Protein AF-X1HBG5-F1 (afdb_monomer_lite)

InterPro domains:
  IPR028161 Siroheme biosynthesis protein Met8-like [PTHR35330] (1-90)
  IPR036291 NAD(P)-binding domain superfamily [SSF51735] (1-88)

Sequence (91 aa):
MRTFPIFVSFDAKPPLVVGGGELAAIKTRLLLKRAPSVDISAEGLGTELAKLAEAGQVTLVAPQPGIDQVRGRPLVIAATEDDEEDTRVSA

Radius of gyration: 12.67 Å; chains: 1; bounding box: 31×25×34 Å

pLDDT: mean 89.89, std 8.9, range [53.47, 98.06]

Secondary structure (DSSP, 8-state):
----------SSS--EEE-SSHHHHHHHHHHTTT-S-EEEESSS--HHHHHHHHTTSEEEE-SS--HHHHTT-S-EEE-SS-HHHHHHHH-

Structure (mmCIF, N/CA/C/O backbone):
data_AF-X1HBG5-F1
#
_entry.id   AF-X1HBG5-F1
#
loop_
_atom_site.group_PDB
_atom_site.id
_atom_site.type_symbol
_atom_site.label_atom_id
_atom_site.label_alt_id
_atom_site.label_comp_id
_atom_site.label_asym_id
_atom_site.label_entity_id
_atom_site.label_seq_id
_atom_site.pdbx_PDB_ins_code
_atom_site.Cartn_x
_atom_site.Cartn_y
_atom_site.Cartn_z
_atom_site.occupancy
_atom_site.B_iso_or_equiv
_atom_site.auth_seq_id
_atom_site.auth_comp_id
_atom_site.auth_asym_id
_atom_site.auth_atom_id
_atom_site.pdbx_PDB_model_num
ATOM 1 N N . MET A 1 1 ? 10.817 12.851 -21.754 1.00 53.47 1 MET A N 1
ATOM 2 C CA . MET A 1 1 ? 10.479 11.767 -20.803 1.00 53.47 1 MET A CA 1
ATOM 3 C C . MET A 1 1 ? 10.640 10.436 -21.526 1.00 53.47 1 MET A C 1
ATOM 5 O O . MET A 1 1 ? 10.172 10.336 -22.652 1.00 53.47 1 MET A O 1
ATOM 9 N N . ARG A 1 2 ? 11.360 9.465 -20.946 1.00 78.75 2 ARG A N 1
ATOM 10 C CA . ARG A 1 2 ? 11.535 8.106 -21.499 1.00 78.75 2 ARG A CA 1
ATOM 11 C C . ARG A 1 2 ? 10.687 7.116 -20.685 1.00 78.75 2 ARG A C 1
ATOM 13 O O . ARG A 1 2 ? 11.229 6.306 -19.948 1.00 78.75 2 ARG A O 1
ATOM 20 N N . THR A 1 3 ? 9.364 7.253 -20.743 1.00 86.94 3 THR A N 1
ATOM 21 C CA . THR A 1 3 ? 8.413 6.400 -20.004 1.00 86.94 3 THR A CA 1
ATOM 22 C C . THR A 1 3 ? 7.735 5.413 -20.945 1.00 86.94 3 THR A C 1
ATOM 24 O O . THR A 1 3 ? 7.373 5.787 -22.059 1.00 86.94 3 THR A O 1
ATOM 27 N N . PHE A 1 4 ? 7.528 4.177 -20.487 1.00 85.75 4 PHE A N 1
ATOM 28 C CA . PHE A 1 4 ? 6.798 3.148 -21.226 1.00 85.75 4 PHE A CA 1
ATOM 29 C C . PHE A 1 4 ? 5.438 2.908 -20.552 1.00 85.75 4 PHE A C 1
ATOM 31 O O . PHE A 1 4 ? 5.411 2.501 -19.389 1.00 85.75 4 PHE A O 1
ATOM 38 N N . PRO A 1 5 ? 4.310 3.208 -21.216 1.00 91.88 5 PRO A N 1
ATOM 39 C CA . PRO A 1 5 ? 2.995 2.998 -20.628 1.00 91.88 5 PRO A CA 1
ATOM 40 C C . PRO A 1 5 ? 2.663 1.503 -20.597 1.00 91.88 5 PRO A C 1
ATOM 42 O O . PRO A 1 5 ? 2.793 0.811 -21.605 1.00 91.88 5 PRO A O 1
ATOM 45 N N . ILE A 1 6 ? 2.192 1.020 -19.448 1.00 92.00 6 ILE A N 1
ATOM 46 C CA . ILE A 1 6 ? 1.718 -0.356 -19.269 1.00 92.00 6 ILE A CA 1
ATOM 47 C C . ILE A 1 6 ? 0.369 -0.366 -18.559 1.00 92.00 6 ILE A C 1
ATOM 49 O O . ILE A 1 6 ? 0.069 0.515 -17.753 1.00 92.00 6 ILE A O 1
ATOM 53 N N . PHE A 1 7 ? -0.424 -1.396 -18.845 1.00 91.06 7 PHE A N 1
ATOM 54 C CA . PHE A 1 7 ? -1.609 -1.742 -18.072 1.00 91.06 7 PHE A CA 1
ATOM 55 C C . PHE A 1 7 ? -1.306 -2.987 -17.244 1.00 91.06 7 PHE A C 1
ATOM 57 O O . PHE A 1 7 ? -0.743 -3.952 -17.755 1.00 91.06 7 PHE A O 1
ATOM 64 N N . VAL A 1 8 ? -1.681 -2.955 -15.969 1.00 90.00 8 VAL A N 1
ATOM 65 C CA . VAL A 1 8 ? -1.447 -4.036 -15.009 1.00 90.00 8 VAL A CA 1
ATOM 66 C C . VAL A 1 8 ? -2.803 -4.500 -14.478 1.00 90.00 8 VAL A C 1
ATOM 68 O O . VAL A 1 8 ? -3.628 -3.665 -14.107 1.00 90.00 8 VAL A O 1
ATOM 71 N N . SER A 1 9 ? -3.045 -5.814 -14.470 1.00 90.12 9 SER A N 1
ATOM 72 C CA . SER A 1 9 ? -4.233 -6.413 -13.842 1.00 90.12 9 SER A CA 1
ATOM 73 C C . SER A 1 9 ? -3.968 -6.704 -12.360 1.00 90.12 9 SER A C 1
ATOM 75 O O . SER A 1 9 ? -2.862 -7.095 -11.981 1.00 90.12 9 SER A O 1
ATOM 77 N N . PHE A 1 10 ? -5.005 -6.537 -11.537 1.00 91.75 10 PHE A N 1
ATOM 78 C CA . PHE A 1 10 ? -4.997 -6.815 -10.098 1.00 91.75 10 PHE A CA 1
ATOM 79 C C . PHE A 1 10 ? -5.856 -8.035 -9.725 1.00 91.75 10 PHE A C 1
ATOM 81 O O . PHE A 1 10 ? -6.220 -8.193 -8.563 1.00 91.75 10 PHE A O 1
ATOM 88 N N . ASP A 1 11 ? -6.172 -8.904 -10.691 1.00 86.12 11 ASP A N 1
ATOM 89 C CA . ASP A 1 11 ? -7.101 -10.026 -10.481 1.00 86.12 11 ASP A CA 1
ATOM 90 C C . ASP A 1 11 ? -6.471 -11.197 -9.703 1.00 86.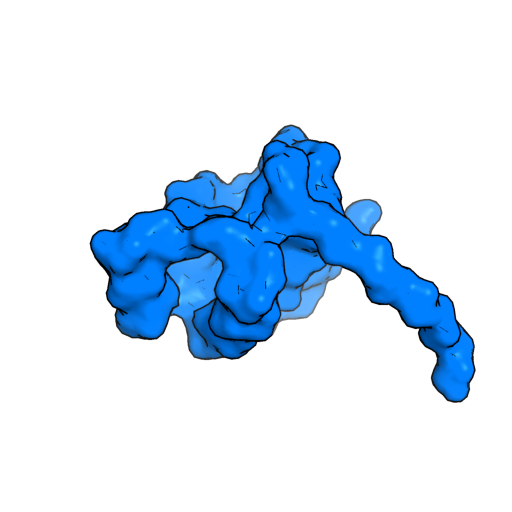12 11 ASP A C 1
ATOM 92 O O . ASP A 1 11 ? -7.178 -11.989 -9.087 1.00 86.12 11 ASP A O 1
ATOM 96 N N . ALA A 1 12 ? -5.138 -11.330 -9.733 1.00 84.62 12 ALA A N 1
ATOM 97 C CA . ALA A 1 12 ? -4.434 -12.481 -9.160 1.00 84.62 12 ALA A CA 1
ATOM 98 C C . ALA A 1 12 ? -3.997 -12.278 -7.701 1.00 84.62 12 ALA A C 1
ATOM 100 O O . ALA A 1 12 ? -4.171 -13.162 -6.864 1.00 84.62 12 ALA A O 1
ATOM 101 N N . LYS A 1 13 ? -3.382 -11.129 -7.402 1.00 90.69 13 LYS A N 1
ATOM 102 C CA . LYS A 1 13 ? -2.890 -10.773 -6.067 1.00 90.69 13 LYS A CA 1
ATOM 103 C C . LYS A 1 13 ? -3.104 -9.282 -5.808 1.00 90.69 13 LYS A C 1
ATOM 105 O O . LYS A 1 13 ? -2.892 -8.491 -6.732 1.00 90.69 13 LYS A O 1
ATOM 110 N N . PRO A 1 14 ? -3.428 -8.886 -4.566 1.00 94.50 14 PRO A N 1
ATOM 111 C CA . PRO A 1 14 ? -3.519 -7.480 -4.206 1.00 94.50 14 PRO A CA 1
ATOM 112 C C . PRO A 1 14 ? -2.181 -6.757 -4.431 1.00 94.50 14 PRO A C 1
ATOM 114 O O . PRO A 1 14 ? -1.114 -7.316 -4.125 1.00 94.50 14 PRO A O 1
ATOM 117 N N . PRO A 1 15 ? -2.197 -5.513 -4.935 1.00 96.00 15 PRO A N 1
ATOM 118 C CA . PRO A 1 15 ? -1.020 -4.660 -4.870 1.00 96.00 15 PRO A CA 1
ATOM 119 C C . PRO A 1 15 ? -0.651 -4.378 -3.406 1.00 96.00 15 PRO A C 1
ATOM 121 O O . PRO A 1 15 ? -1.502 -4.443 -2.515 1.00 96.00 15 PRO A O 1
ATOM 124 N N . LEU A 1 16 ? 0.623 -4.075 -3.169 1.00 96.19 16 LEU A N 1
ATOM 125 C CA . LEU A 1 16 ? 1.142 -3.715 -1.848 1.00 96.19 16 LEU A CA 1
ATOM 126 C C . LEU A 1 16 ? 1.471 -2.229 -1.796 1.00 96.19 16 LEU A C 1
ATOM 128 O O . LEU A 1 16 ? 2.118 -1.704 -2.703 1.00 96.19 16 LEU A O 1
ATOM 132 N N . VAL A 1 17 ? 1.077 -1.574 -0.712 1.00 96.12 17 VAL A N 1
ATOM 133 C CA . VAL A 1 17 ? 1.562 -0.240 -0.354 1.00 96.12 17 VAL A CA 1
ATOM 134 C C . VAL A 1 17 ? 2.354 -0.352 0.943 1.00 96.12 17 VAL A C 1
ATOM 136 O O . VAL A 1 17 ? 1.885 -0.951 1.908 1.00 96.12 17 VAL A O 1
ATOM 139 N N . VAL A 1 18 ? 3.565 0.195 0.960 1.00 95.00 18 VAL A N 1
ATOM 140 C CA . VAL A 1 18 ? 4.409 0.264 2.157 1.00 95.00 18 VAL A CA 1
ATOM 141 C C . VAL A 1 18 ? 4.272 1.656 2.762 1.00 95.00 18 VAL A C 1
ATOM 143 O O . VAL A 1 18 ? 4.391 2.649 2.048 1.00 95.00 18 VAL A O 1
ATOM 146 N N . GLY A 1 19 ? 3.981 1.721 4.059 1.00 94.25 19 GLY A N 1
ATOM 147 C CA . GLY A 1 19 ? 3.645 2.946 4.781 1.00 94.25 19 GLY A CA 1
ATOM 148 C C . GLY A 1 19 ? 2.178 2.992 5.217 1.00 94.25 19 GLY A C 1
ATOM 149 O O . GLY A 1 19 ? 1.288 2.468 4.550 1.00 94.25 19 GLY A O 1
ATOM 150 N N . GLY A 1 20 ? 1.927 3.616 6.370 1.00 95.19 20 GLY A N 1
ATOM 151 C CA . GLY A 1 20 ? 0.598 3.713 6.993 1.00 95.19 20 GLY A CA 1
ATOM 152 C C . GLY A 1 20 ? 0.015 5.128 7.037 1.00 95.19 20 GLY A C 1
ATOM 153 O O . GLY A 1 20 ? -1.050 5.335 7.619 1.00 95.19 20 GLY A O 1
ATOM 154 N N . GLY A 1 21 ? 0.723 6.106 6.467 1.00 94.44 21 GLY A N 1
ATOM 155 C CA . GLY A 1 21 ? 0.388 7.527 6.536 1.00 94.44 21 GLY A CA 1
ATOM 156 C C . GLY A 1 21 ? -0.547 8.021 5.429 1.00 94.44 21 GLY A C 1
ATOM 157 O O . GLY A 1 21 ? -1.177 7.254 4.696 1.00 94.44 21 GLY A O 1
ATOM 158 N N . GLU A 1 22 ? -0.619 9.344 5.288 1.00 94.44 22 GLU A N 1
ATOM 159 C CA . GLU A 1 22 ? -1.508 10.011 4.330 1.00 94.44 22 GLU A CA 1
ATOM 160 C C . GLU A 1 22 ? -1.130 9.719 2.869 1.00 94.44 22 GLU A C 1
ATOM 162 O O . GLU A 1 22 ? -2.005 9.444 2.044 1.00 94.44 22 GLU A O 1
ATOM 167 N N . LEU A 1 23 ? 0.168 9.670 2.542 1.00 93.75 23 LEU A N 1
ATOM 168 C CA . LEU A 1 23 ? 0.615 9.291 1.198 1.00 93.75 23 LEU A CA 1
ATOM 169 C C . LEU A 1 23 ? 0.168 7.873 0.832 1.00 93.75 23 LEU A C 1
ATOM 171 O O . LEU A 1 23 ? -0.368 7.663 -0.261 1.00 93.75 23 LEU A O 1
ATOM 175 N N . ALA A 1 24 ? 0.312 6.918 1.752 1.00 96.06 24 ALA A N 1
ATOM 176 C CA . ALA A 1 24 ? -0.158 5.553 1.553 1.00 96.06 24 ALA A CA 1
ATOM 177 C C . ALA A 1 24 ? -1.678 5.501 1.327 1.00 96.06 24 ALA A C 1
ATOM 179 O O . ALA A 1 24 ? -2.137 4.803 0.418 1.00 96.06 24 ALA A O 1
ATOM 180 N N . ALA A 1 25 ? -2.465 6.299 2.059 1.00 97.00 25 ALA A N 1
ATOM 181 C CA . ALA A 1 25 ? -3.909 6.422 1.839 1.00 97.00 25 ALA A CA 1
ATOM 182 C C . ALA A 1 25 ? -4.246 6.946 0.429 1.00 97.00 25 ALA A C 1
ATOM 184 O O . ALA A 1 25 ? -5.093 6.376 -0.268 1.00 97.00 25 ALA A O 1
ATOM 185 N N . ILE A 1 26 ? -3.525 7.968 -0.053 1.00 96.75 26 ILE A N 1
ATOM 186 C CA . ILE A 1 26 ? -3.700 8.512 -1.409 1.00 96.75 26 ILE A CA 1
ATOM 187 C C . ILE A 1 26 ? -3.433 7.436 -2.470 1.00 96.75 26 ILE A C 1
ATOM 189 O O . ILE A 1 26 ? -4.239 7.274 -3.394 1.00 96.75 26 ILE A O 1
ATOM 193 N N . LYS A 1 27 ? -2.328 6.685 -2.353 1.00 96.12 27 LYS A N 1
ATOM 194 C CA . LYS A 1 27 ? -1.991 5.603 -3.299 1.00 96.12 27 LYS A CA 1
ATOM 195 C C . LYS A 1 27 ? -3.015 4.473 -3.241 1.00 96.12 27 LYS A C 1
ATOM 197 O O . LYS A 1 27 ? -3.485 4.023 -4.286 1.00 96.12 27 LYS A O 1
ATOM 202 N N . THR A 1 28 ? -3.433 4.092 -2.040 1.00 97.56 28 THR A N 1
ATOM 203 C CA . THR A 1 28 ? -4.444 3.055 -1.805 1.00 97.56 28 THR A CA 1
ATOM 204 C C . THR A 1 28 ? -5.765 3.396 -2.488 1.00 97.56 28 THR A C 1
ATOM 206 O O . THR A 1 28 ? -6.306 2.578 -3.230 1.00 97.56 28 THR A O 1
ATOM 209 N N . ARG A 1 29 ? -6.247 4.637 -2.361 1.00 96.88 29 ARG A N 1
ATOM 210 C CA . ARG A 1 29 ? -7.479 5.091 -3.026 1.00 96.88 29 ARG A CA 1
ATOM 211 C C . ARG A 1 29 ? -7.389 5.057 -4.552 1.00 96.88 29 ARG A C 1
ATOM 213 O O . ARG A 1 29 ? -8.396 4.829 -5.217 1.00 96.88 29 ARG A O 1
ATOM 220 N N . LEU A 1 30 ? -6.210 5.300 -5.129 1.00 95.62 30 LEU A N 1
ATOM 221 C CA . LEU A 1 30 ? -6.010 5.168 -6.575 1.00 95.62 30 LEU A CA 1
ATOM 222 C C . LEU A 1 30 ? -6.069 3.704 -7.017 1.00 95.62 30 LEU A C 1
ATOM 224 O O . LEU A 1 30 ? -6.707 3.410 -8.028 1.00 95.62 30 LEU A O 1
ATOM 228 N N . LEU A 1 31 ? -5.453 2.804 -6.249 1.00 96.38 31 LEU A N 1
ATOM 229 C CA . LEU A 1 31 ? -5.459 1.368 -6.523 1.00 96.38 31 LEU A CA 1
ATOM 230 C C . LEU A 1 31 ? -6.864 0.776 -6.393 1.00 96.38 31 LEU A C 1
ATOM 232 O O . LEU A 1 31 ? -7.303 0.095 -7.313 1.00 96.38 31 LEU A O 1
ATOM 236 N N . LEU A 1 32 ? -7.614 1.120 -5.341 1.00 96.81 32 LEU A N 1
ATOM 237 C CA . LEU A 1 32 ? -8.985 0.638 -5.097 1.00 96.81 32 LEU A CA 1
ATOM 238 C C . LEU A 1 32 ? -10.007 1.041 -6.174 1.00 96.81 32 LEU A C 1
ATOM 240 O O . LEU A 1 32 ? -11.113 0.510 -6.209 1.00 96.81 32 LEU A O 1
ATOM 244 N N . LYS A 1 33 ? -9.660 1.944 -7.103 1.00 95.25 33 LYS A N 1
ATOM 245 C CA . LYS A 1 33 ? -10.489 2.189 -8.299 1.00 95.25 33 LYS A CA 1
ATOM 246 C C . LYS A 1 33 ? -10.495 1.005 -9.269 1.00 95.25 33 LYS A C 1
ATOM 248 O O . LYS A 1 33 ? -11.334 0.975 -10.168 1.00 95.25 33 LYS A O 1
ATOM 253 N N . ARG A 1 34 ? -9.509 0.109 -9.167 1.00 94.81 34 ARG A N 1
ATOM 254 C CA . ARG A 1 34 ? -9.264 -1.000 -10.104 1.00 94.81 34 ARG A CA 1
ATOM 255 C C . ARG A 1 34 ? -9.006 -2.331 -9.397 1.00 94.81 34 ARG A C 1
ATOM 257 O O . ARG A 1 34 ? -9.429 -3.354 -9.913 1.00 94.81 34 ARG A O 1
ATOM 264 N N . ALA A 1 35 ? -8.315 -2.317 -8.261 1.00 95.12 35 ALA A N 1
ATOM 265 C CA . ALA A 1 35 ? -8.051 -3.490 -7.442 1.00 95.12 35 ALA A CA 1
ATOM 266 C C . ALA A 1 35 ? -9.222 -3.754 -6.475 1.00 95.12 35 ALA A C 1
ATOM 268 O O . ALA A 1 35 ? -9.750 -2.796 -5.906 1.00 95.12 35 ALA A O 1
ATOM 269 N N . PRO A 1 36 ? -9.610 -5.023 -6.252 1.00 95.12 36 PRO A N 1
ATOM 270 C CA . PRO A 1 36 ? -10.667 -5.376 -5.301 1.00 95.12 36 PRO A CA 1
ATOM 271 C C . PRO A 1 36 ? -10.258 -5.125 -3.841 1.00 95.12 36 PRO A C 1
ATOM 273 O O . PRO A 1 36 ? -11.105 -4.801 -3.013 1.00 95.12 36 PRO A O 1
ATOM 276 N N . SER A 1 37 ? -8.966 -5.248 -3.535 1.00 96.81 37 SER A N 1
ATOM 277 C CA . SER A 1 37 ? -8.378 -4.946 -2.232 1.00 96.81 37 SER A CA 1
ATOM 278 C C . SER A 1 37 ? -6.921 -4.503 -2.378 1.00 96.81 37 SER A C 1
ATOM 280 O O . SER A 1 37 ? -6.317 -4.653 -3.446 1.00 96.81 37 SER A O 1
ATOM 282 N N . VAL A 1 38 ? -6.361 -3.939 -1.308 1.00 97.44 38 VAL A N 1
ATOM 283 C CA . VAL A 1 38 ? -4.955 -3.518 -1.223 1.00 97.44 38 VAL A CA 1
ATOM 284 C C . VAL A 1 38 ? -4.361 -4.014 0.091 1.00 97.44 38 VAL A C 1
ATOM 286 O O . VAL A 1 38 ? -4.985 -3.877 1.143 1.00 97.44 38 VAL A O 1
ATOM 289 N N . ASP A 1 39 ? -3.141 -4.543 0.045 1.00 97.12 39 ASP A N 1
ATOM 290 C CA . ASP A 1 39 ? -2.405 -4.860 1.269 1.00 97.12 39 ASP A CA 1
ATOM 291 C C . ASP A 1 39 ? -1.521 -3.680 1.670 1.00 97.12 39 ASP A C 1
ATOM 293 O O . ASP A 1 39 ? -0.901 -3.040 0.816 1.00 97.12 39 ASP A O 1
ATOM 297 N N . ILE A 1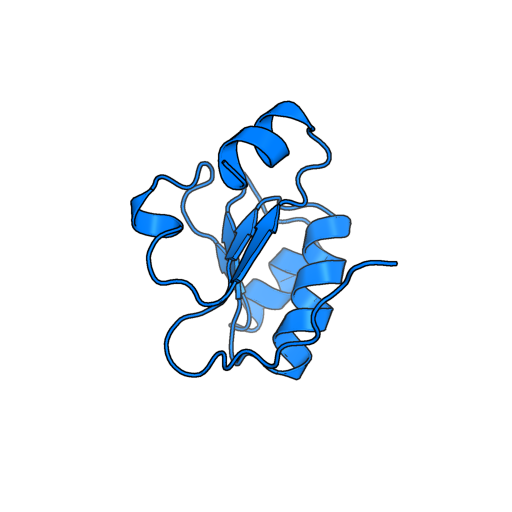 40 ? -1.437 -3.420 2.973 1.00 97.31 40 ILE A N 1
ATOM 298 C CA . ILE A 1 40 ? -0.639 -2.343 3.557 1.00 97.31 40 ILE A CA 1
ATOM 299 C C . ILE A 1 40 ? 0.416 -2.938 4.477 1.00 97.31 40 ILE A C 1
ATOM 301 O O . ILE A 1 40 ? 0.085 -3.655 5.416 1.00 97.31 40 ILE A O 1
ATOM 305 N N . SER A 1 41 ? 1.677 -2.615 4.227 1.00 95.62 41 SER A N 1
ATOM 306 C CA . SER A 1 41 ? 2.805 -2.959 5.090 1.00 95.62 41 SER A CA 1
ATOM 307 C C . SER A 1 41 ? 3.188 -1.737 5.914 1.00 95.62 41 SER A C 1
ATOM 309 O O . SER A 1 41 ? 3.771 -0.796 5.379 1.00 95.62 41 SER A O 1
ATOM 311 N N . ALA A 1 42 ? 2.827 -1.719 7.196 1.00 94.69 42 ALA A N 1
ATOM 312 C CA . ALA A 1 42 ? 3.132 -0.616 8.105 1.00 94.69 42 ALA A CA 1
ATOM 313 C C . ALA A 1 42 ? 3.067 -1.069 9.569 1.00 94.69 42 ALA A C 1
ATOM 315 O O . ALA A 1 42 ? 2.421 -2.066 9.881 1.00 94.69 42 ALA A O 1
ATOM 316 N N . GLU A 1 43 ? 3.690 -0.323 10.484 1.00 93.25 43 GLU A N 1
ATOM 317 C CA . GLU A 1 43 ? 3.549 -0.569 11.932 1.00 93.25 43 GLU A CA 1
ATOM 318 C C . GLU A 1 43 ? 2.133 -0.270 12.447 1.00 93.25 43 GLU A C 1
ATOM 320 O O . GLU A 1 43 ? 1.682 -0.842 13.438 1.00 93.25 43 GLU A O 1
ATOM 325 N N . GLY A 1 44 ? 1.409 0.603 11.751 1.00 93.88 44 GLY A N 1
ATOM 326 C CA . GLY A 1 44 ? 0.034 0.958 12.056 1.00 93.88 44 GLY A CA 1
ATOM 327 C C . GLY A 1 44 ? -0.632 1.654 10.879 1.00 93.88 44 GLY A C 1
ATOM 328 O O . GLY A 1 44 ? 0.025 2.069 9.925 1.00 93.88 44 GLY A O 1
ATOM 329 N N . LEU A 1 45 ? -1.955 1.777 10.949 1.00 97.06 45 LEU A N 1
ATOM 330 C CA . LEU A 1 45 ? -2.755 2.456 9.936 1.00 97.06 45 LEU A CA 1
ATOM 331 C C . LEU A 1 45 ? -3.197 3.825 10.447 1.00 97.06 45 LEU A C 1
ATOM 333 O O . LEU A 1 45 ? -3.772 3.937 11.529 1.00 97.06 45 LEU A O 1
ATOM 337 N N . GLY A 1 46 ? -2.988 4.859 9.636 1.00 96.25 46 GLY A N 1
ATOM 338 C CA . GLY A 1 46 ? -3.631 6.150 9.835 1.00 96.25 46 GLY A CA 1
ATOM 339 C C . GLY A 1 46 ? -5.153 6.053 9.697 1.00 96.25 46 GLY A C 1
ATOM 340 O O . GLY A 1 46 ? -5.699 5.082 9.168 1.00 96.25 46 GLY A O 1
ATOM 341 N N . THR A 1 47 ? -5.854 7.099 10.136 1.00 97.19 47 THR A N 1
ATOM 342 C CA . THR A 1 47 ? -7.322 7.129 10.255 1.00 97.19 47 THR A CA 1
ATOM 343 C C . THR A 1 47 ? -8.066 6.709 8.984 1.00 97.19 47 THR A C 1
ATOM 345 O O . THR A 1 47 ? -9.069 6.004 9.065 1.00 97.19 47 THR A O 1
ATOM 348 N N . GLU A 1 48 ? -7.615 7.139 7.801 1.00 97.00 48 GLU A N 1
ATOM 349 C CA . GLU A 1 48 ? -8.276 6.779 6.537 1.00 97.00 48 GLU A CA 1
ATOM 350 C C . GLU A 1 48 ? -8.076 5.296 6.191 1.00 97.00 48 GLU A C 1
ATOM 352 O O . GLU A 1 48 ? -9.042 4.610 5.861 1.00 97.00 48 GLU A O 1
ATOM 357 N N . LEU A 1 49 ? -6.851 4.780 6.320 1.00 97.88 49 LEU A N 1
ATOM 358 C CA . LEU A 1 49 ? -6.555 3.371 6.049 1.00 97.88 49 LEU A CA 1
ATOM 359 C C . LEU A 1 49 ? -7.254 2.440 7.044 1.00 97.88 49 LEU A C 1
ATOM 361 O O . LEU A 1 49 ? -7.734 1.386 6.640 1.00 97.88 49 LEU A O 1
ATOM 365 N N . ALA A 1 50 ? -7.374 2.845 8.311 1.00 98.06 50 ALA A N 1
ATOM 366 C CA . ALA A 1 50 ? -8.126 2.095 9.313 1.00 98.06 50 ALA A CA 1
ATOM 367 C C . ALA A 1 50 ? -9.606 1.944 8.917 1.00 98.06 50 ALA A C 1
ATOM 369 O O . ALA A 1 50 ? -10.134 0.837 8.940 1.00 98.06 50 ALA A O 1
ATOM 370 N N . LYS A 1 51 ? -10.252 3.018 8.436 1.00 98.00 51 LYS A N 1
ATOM 371 C CA . LYS A 1 51 ? -11.636 2.957 7.924 1.00 98.00 51 LYS A CA 1
ATOM 372 C C . LYS A 1 51 ? -11.774 2.043 6.705 1.00 98.00 51 LYS A C 1
ATOM 374 O O . LYS A 1 51 ? -12.763 1.328 6.573 1.00 98.00 51 LYS A O 1
ATOM 379 N N . LEU A 1 52 ? -10.792 2.059 5.804 1.00 97.88 52 LEU A N 1
ATOM 380 C CA . LEU A 1 52 ? -10.776 1.163 4.642 1.00 97.88 52 LEU A CA 1
ATOM 381 C C . LEU A 1 52 ? -10.560 -0.302 5.050 1.00 97.88 52 LEU A C 1
ATOM 383 O O . LEU A 1 52 ? -11.109 -1.200 4.410 1.00 97.88 52 LEU A O 1
ATOM 387 N N . ALA A 1 53 ? -9.798 -0.546 6.117 1.00 98.00 53 ALA A N 1
ATOM 388 C CA . ALA A 1 53 ? -9.621 -1.876 6.688 1.00 98.00 53 ALA A CA 1
ATOM 389 C C . ALA A 1 53 ? -10.912 -2.381 7.350 1.00 98.00 53 ALA A C 1
ATOM 391 O O . ALA A 1 53 ? -11.323 -3.512 7.102 1.00 98.00 53 ALA A O 1
ATOM 392 N N . GLU A 1 54 ? -11.611 -1.528 8.105 1.00 97.69 54 GLU A N 1
ATOM 393 C CA . GLU A 1 54 ? -12.943 -1.829 8.657 1.00 97.69 54 GLU A CA 1
ATOM 394 C C . GLU A 1 54 ? -13.965 -2.156 7.556 1.00 97.69 54 GLU A C 1
ATOM 396 O O . GLU A 1 54 ? -14.807 -3.036 7.726 1.00 97.69 54 GLU A O 1
ATOM 401 N N . ALA A 1 55 ? -13.861 -1.495 6.399 1.00 97.19 55 ALA A N 1
ATOM 402 C CA . ALA A 1 55 ? -14.682 -1.772 5.222 1.00 97.19 55 ALA A CA 1
ATOM 403 C C . ALA A 1 55 ? -14.259 -3.035 4.438 1.00 97.19 55 ALA A C 1
ATOM 405 O O . ALA A 1 55 ? -14.869 -3.350 3.416 1.00 97.19 55 ALA A O 1
ATOM 406 N N . GLY A 1 56 ? -13.211 -3.747 4.871 1.00 97.12 56 GLY A N 1
ATOM 407 C CA . GLY A 1 56 ? -12.692 -4.949 4.208 1.00 97.12 56 GLY A CA 1
ATOM 408 C C . GLY A 1 56 ? -11.970 -4.688 2.881 1.00 97.12 56 GLY A C 1
ATOM 409 O O . GLY A 1 56 ? -11.708 -5.623 2.128 1.00 97.12 56 GLY A O 1
ATOM 410 N N . GLN A 1 57 ? -11.652 -3.429 2.572 1.00 97.69 57 GLN A N 1
ATOM 411 C CA . GLN A 1 57 ? -10.986 -3.037 1.323 1.00 97.69 57 GLN A CA 1
ATOM 412 C C . GLN A 1 57 ? -9.459 -3.068 1.447 1.00 97.69 57 GLN A C 1
ATOM 414 O O . GLN A 1 57 ? -8.744 -3.118 0.445 1.00 97.69 57 GLN A O 1
ATOM 419 N N . VAL A 1 58 ? -8.959 -3.025 2.679 1.00 98.06 58 VAL A N 1
ATOM 420 C CA . VAL A 1 58 ? -7.537 -2.994 3.003 1.00 98.06 58 VAL A CA 1
ATOM 421 C C . VAL A 1 58 ? -7.203 -4.086 4.011 1.00 98.06 58 VAL A C 1
ATOM 423 O O . VAL A 1 58 ? -7.952 -4.303 4.959 1.00 98.06 58 VAL A O 1
ATOM 426 N N . THR A 1 59 ? -6.051 -4.733 3.835 1.00 97.50 59 THR A N 1
ATOM 427 C CA . THR A 1 59 ? -5.495 -5.678 4.815 1.00 97.50 59 THR A CA 1
ATOM 428 C C . THR A 1 59 ? -4.139 -5.188 5.313 1.00 97.50 59 THR A C 1
ATOM 430 O O . THR A 1 59 ? -3.238 -4.945 4.515 1.00 97.50 59 THR A O 1
ATOM 433 N N . LEU A 1 60 ? -3.974 -5.055 6.632 1.00 96.56 60 LEU A N 1
ATOM 434 C CA . LEU A 1 60 ? -2.666 -4.805 7.242 1.00 96.56 60 LEU A CA 1
ATOM 435 C C . LEU A 1 60 ? -1.852 -6.107 7.246 1.00 96.56 60 LEU A C 1
ATOM 437 O O . LEU A 1 60 ? -2.309 -7.126 7.766 1.00 96.56 60 LEU A O 1
ATOM 441 N N . VAL A 1 61 ? -0.654 -6.070 6.670 1.00 94.69 61 VAL A N 1
ATOM 442 C CA . VAL A 1 61 ? 0.312 -7.177 6.659 1.00 94.69 61 VAL A CA 1
ATOM 443 C C . VAL A 1 61 ? 1.534 -6.831 7.516 1.00 94.69 61 VAL A C 1
ATOM 445 O O . VAL A 1 61 ? 1.561 -5.791 8.171 1.00 94.69 61 VAL A O 1
ATOM 448 N N . ALA A 1 62 ? 2.534 -7.719 7.564 1.00 91.94 62 ALA A N 1
ATOM 449 C CA . ALA A 1 62 ? 3.734 -7.486 8.371 1.00 91.94 62 ALA A CA 1
ATOM 450 C C . ALA A 1 62 ? 4.396 -6.141 8.002 1.00 91.94 62 ALA A C 1
ATOM 452 O O . ALA A 1 62 ? 4.482 -5.844 6.817 1.00 91.94 62 ALA A O 1
ATOM 453 N N . PRO A 1 63 ? 4.877 -5.352 8.981 1.00 85.81 63 PRO A N 1
ATOM 454 C CA . PRO A 1 63 ? 5.307 -3.966 8.779 1.00 85.81 63 PRO A CA 1
ATOM 455 C C . PRO A 1 63 ? 6.530 -3.813 7.873 1.00 85.81 63 PRO A C 1
ATOM 457 O O . PRO A 1 63 ? 6.610 -2.849 7.117 1.00 85.81 63 PRO A O 1
ATOM 460 N N . GLN A 1 64 ? 7.454 -4.773 7.926 1.00 82.31 64 GLN A N 1
ATOM 461 C CA . GLN A 1 64 ? 8.622 -4.835 7.055 1.00 82.31 64 GLN A CA 1
ATOM 462 C C . GLN A 1 64 ? 8.424 -5.955 6.036 1.00 82.31 64 GLN A C 1
ATOM 464 O O . GLN A 1 64 ? 8.514 -7.137 6.398 1.00 82.31 64 GLN A O 1
ATOM 469 N N . PRO A 1 65 ? 8.170 -5.623 4.761 1.00 79.19 65 PRO A N 1
ATOM 470 C CA . PRO A 1 65 ? 7.932 -6.640 3.771 1.00 79.19 65 PRO A CA 1
ATOM 471 C C . PRO A 1 65 ? 9.253 -7.295 3.390 1.00 79.19 65 PRO A C 1
ATOM 473 O O . PRO A 1 65 ? 10.176 -6.657 2.876 1.00 79.19 65 PRO A O 1
ATOM 476 N N . GLY A 1 66 ? 9.335 -8.595 3.667 1.00 81.38 66 GLY A N 1
ATOM 477 C CA . GLY A 1 66 ? 10.389 -9.452 3.145 1.00 81.38 66 GLY A CA 1
ATOM 478 C C . GLY A 1 66 ? 10.195 -9.730 1.652 1.00 81.38 66 GLY A C 1
ATOM 479 O O . GLY A 1 66 ? 9.135 -9.471 1.078 1.00 81.38 66 GLY A O 1
ATOM 480 N N . ILE A 1 67 ? 11.205 -10.343 1.032 1.00 79.19 67 ILE A N 1
ATOM 481 C CA . ILE A 1 67 ? 11.187 -10.734 -0.388 1.00 79.19 67 ILE A CA 1
ATOM 482 C C . ILE A 1 67 ? 9.914 -11.501 -0.769 1.00 79.19 67 ILE A C 1
ATOM 484 O O . ILE A 1 67 ? 9.350 -11.263 -1.834 1.00 79.19 67 ILE A O 1
ATOM 488 N N . ASP A 1 68 ? 9.429 -12.388 0.097 1.00 80.25 68 ASP A N 1
ATOM 489 C CA . ASP A 1 68 ? 8.259 -13.220 -0.198 1.00 80.25 68 ASP A CA 1
ATOM 490 C C . ASP A 1 68 ? 6.948 -12.428 -0.220 1.00 80.25 68 ASP A C 1
ATOM 492 O O . ASP A 1 68 ? 6.001 -12.814 -0.906 1.00 80.25 68 ASP A O 1
ATOM 496 N N . GLN A 1 69 ? 6.896 -11.296 0.486 1.00 78.56 69 GLN A N 1
ATOM 497 C CA . GLN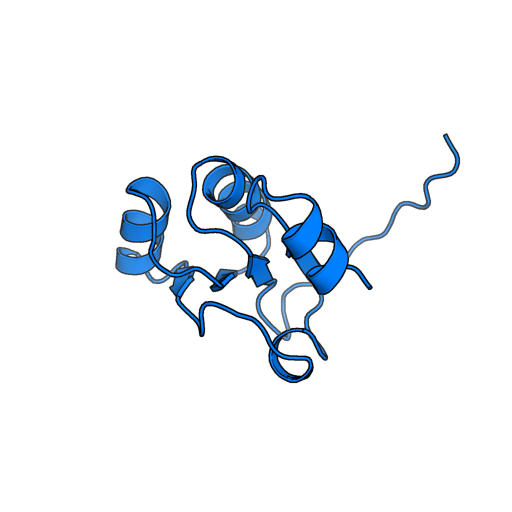 A 1 69 ? 5.747 -10.397 0.448 1.00 78.56 69 GLN A CA 1
ATOM 498 C C . GLN A 1 69 ? 5.769 -9.495 -0.782 1.00 78.56 69 GLN A C 1
ATOM 500 O O . GLN A 1 69 ? 4.704 -9.123 -1.259 1.00 78.56 69 GLN A O 1
ATOM 505 N N . VAL A 1 70 ? 6.942 -9.180 -1.329 1.00 84.75 70 VAL A N 1
ATOM 506 C CA . VAL A 1 70 ? 7.079 -8.423 -2.584 1.00 84.75 70 VAL A CA 1
ATOM 507 C C . VAL A 1 70 ? 6.854 -9.337 -3.796 1.00 84.75 70 VAL A C 1
ATOM 509 O O . VAL A 1 70 ? 6.188 -8.964 -4.766 1.00 84.75 70 VAL A O 1
ATOM 512 N N . ARG A 1 71 ? 7.370 -10.569 -3.745 1.00 84.19 71 ARG A N 1
ATOM 513 C CA . ARG A 1 71 ? 7.365 -11.499 -4.878 1.00 84.19 71 ARG A CA 1
ATOM 514 C C . ARG A 1 71 ? 5.958 -11.888 -5.335 1.00 84.19 71 ARG A C 1
ATOM 516 O O . ARG A 1 71 ? 5.096 -12.345 -4.581 1.00 84.19 71 ARG A O 1
ATOM 523 N N . GLY A 1 72 ? 5.761 -11.781 -6.647 1.00 84.06 72 GLY A N 1
ATOM 524 C CA . GLY A 1 72 ? 4.533 -12.187 -7.326 1.00 84.06 72 GLY A CA 1
ATOM 525 C C . GLY A 1 72 ? 3.373 -11.207 -7.170 1.00 84.06 72 GLY A C 1
ATOM 526 O O . GLY A 1 72 ? 2.275 -11.519 -7.625 1.00 84.06 72 GLY A O 1
ATOM 527 N N . ARG A 1 73 ? 3.582 -10.044 -6.543 1.00 90.25 73 ARG A N 1
ATOM 528 C CA . ARG A 1 73 ? 2.593 -8.969 -6.569 1.00 90.25 73 ARG A CA 1
ATOM 529 C C . ARG A 1 73 ? 2.669 -8.207 -7.892 1.00 90.25 73 ARG A C 1
ATOM 531 O O . ARG A 1 73 ? 3.767 -7.987 -8.399 1.00 90.25 73 ARG A O 1
ATOM 538 N N . PRO A 1 74 ? 1.525 -7.776 -8.441 1.00 89.31 74 PRO A N 1
ATOM 539 C CA . PRO A 1 74 ? 1.488 -7.033 -9.700 1.00 89.31 74 PRO A CA 1
ATOM 540 C C . PRO A 1 74 ? 2.099 -5.630 -9.585 1.00 89.31 74 PRO A C 1
ATOM 542 O O . PRO A 1 74 ? 2.564 -5.079 -10.579 1.00 89.31 74 PRO A O 1
ATOM 545 N N . LEU A 1 75 ? 2.074 -5.041 -8.385 1.00 93.31 75 LEU A N 1
ATOM 546 C CA . LEU A 1 75 ? 2.610 -3.715 -8.105 1.00 93.31 75 LEU A CA 1
ATOM 547 C C . LEU A 1 75 ? 2.924 -3.574 -6.611 1.00 93.31 75 LEU A C 1
ATOM 549 O O . LEU A 1 75 ? 2.129 -4.000 -5.768 1.00 93.31 75 LEU A O 1
ATOM 553 N N . VAL A 1 76 ? 4.056 -2.942 -6.306 1.00 94.06 76 VAL A N 1
ATOM 554 C CA . VAL A 1 76 ? 4.435 -2.502 -4.959 1.00 94.06 76 VAL A CA 1
ATOM 555 C C . VAL A 1 76 ? 4.729 -1.005 -5.017 1.00 94.06 76 VAL A C 1
ATOM 557 O O . VAL A 1 76 ? 5.408 -0.552 -5.937 1.00 94.06 76 VAL A O 1
ATOM 560 N N . ILE A 1 77 ? 4.181 -0.234 -4.078 1.00 92.56 77 IL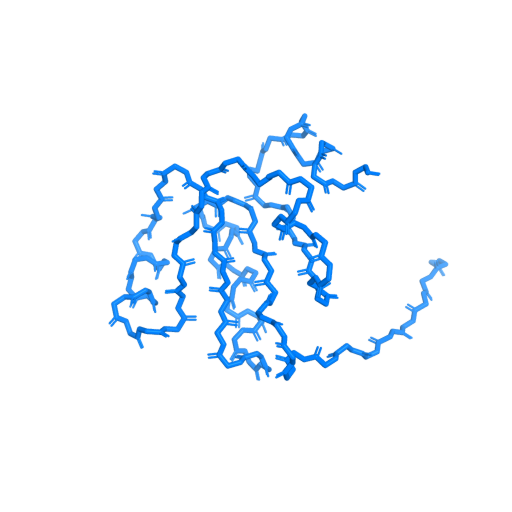E A N 1
ATOM 561 C CA . ILE A 1 77 ? 4.398 1.213 -3.971 1.00 92.56 77 ILE A CA 1
ATOM 562 C C . ILE A 1 77 ? 4.962 1.519 -2.588 1.00 92.56 77 ILE A C 1
ATOM 564 O O . ILE A 1 77 ? 4.295 1.266 -1.587 1.00 92.56 77 ILE A O 1
ATOM 568 N N . ALA A 1 78 ? 6.161 2.089 -2.547 1.00 90.88 78 ALA A N 1
ATOM 569 C CA . ALA A 1 78 ? 6.746 2.621 -1.327 1.00 90.88 78 ALA A CA 1
ATOM 570 C C . ALA A 1 78 ? 6.225 4.056 -1.099 1.00 90.88 78 ALA A C 1
ATOM 572 O O . ALA A 1 78 ? 6.139 4.853 -2.040 1.00 90.88 78 ALA A O 1
ATOM 573 N N . ALA A 1 79 ? 5.702 4.315 0.097 1.00 86.31 79 ALA A N 1
ATOM 574 C CA . ALA A 1 79 ? 5.054 5.565 0.485 1.00 86.31 79 ALA A CA 1
ATOM 575 C C . ALA A 1 79 ? 5.267 5.836 1.986 1.00 86.31 79 ALA A C 1
ATOM 577 O O . ALA A 1 79 ? 4.324 6.220 2.689 1.00 86.31 79 ALA A O 1
ATOM 578 N N . THR A 1 80 ? 6.483 5.579 2.481 1.00 79.50 80 THR A N 1
ATOM 579 C CA . THR A 1 80 ? 6.844 5.715 3.903 1.00 79.50 80 THR A CA 1
ATOM 580 C C . THR A 1 80 ? 7.354 7.107 4.276 1.00 79.50 80 THR A C 1
ATOM 582 O O . THR A 1 80 ? 7.455 7.382 5.465 1.00 79.50 80 THR A O 1
ATOM 585 N N . GLU A 1 81 ? 7.638 7.976 3.294 1.00 75.88 81 GLU A N 1
ATOM 586 C CA . GLU A 1 81 ? 8.352 9.259 3.483 1.00 75.88 81 GLU A CA 1
ATOM 587 C C . GLU A 1 81 ? 9.788 9.090 4.026 1.00 75.88 81 GLU A C 1
ATOM 589 O O . GLU A 1 81 ? 10.416 10.066 4.432 1.00 75.88 81 GLU A O 1
ATOM 594 N N . ASP A 1 82 ? 10.312 7.861 3.997 1.00 79.12 82 ASP A N 1
ATOM 595 C CA . ASP A 1 82 ? 11.672 7.493 4.385 1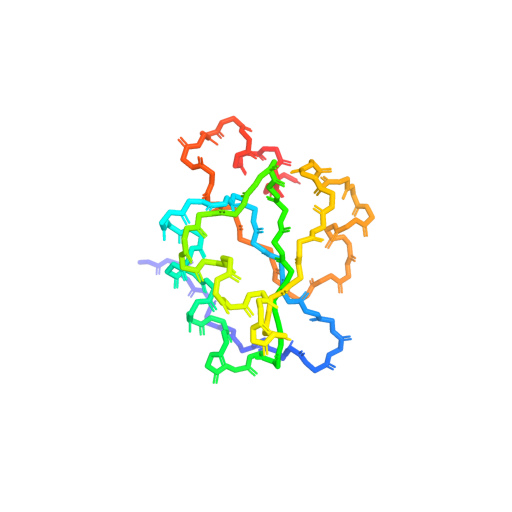.00 79.12 82 ASP A CA 1
ATOM 596 C C . ASP A 1 82 ? 12.410 6.958 3.150 1.00 79.12 82 ASP A C 1
ATOM 598 O O . ASP A 1 82 ? 12.135 5.855 2.671 1.00 79.12 82 ASP A O 1
ATOM 602 N N . ASP A 1 83 ? 13.349 7.755 2.635 1.00 75.19 83 ASP A N 1
ATOM 603 C CA . ASP A 1 83 ? 14.102 7.452 1.415 1.00 75.19 83 ASP A CA 1
ATOM 604 C C . ASP A 1 83 ? 14.939 6.158 1.525 1.00 75.19 83 ASP A C 1
ATOM 606 O O . ASP A 1 83 ? 15.151 5.472 0.516 1.00 75.19 83 ASP A O 1
ATOM 610 N N . GLU A 1 84 ? 15.426 5.797 2.722 1.00 72.06 84 GLU A N 1
ATOM 611 C CA . GLU A 1 84 ? 16.206 4.566 2.925 1.00 72.06 84 GLU A CA 1
ATOM 612 C C . GLU A 1 84 ? 15.304 3.332 2.818 1.00 72.06 84 GLU A C 1
ATOM 614 O O . GLU A 1 84 ? 15.634 2.360 2.126 1.00 72.06 84 GLU A O 1
ATOM 619 N N . GLU A 1 85 ? 14.130 3.395 3.443 1.00 72.81 85 GLU A N 1
ATOM 620 C CA . GLU A 1 85 ? 13.127 2.333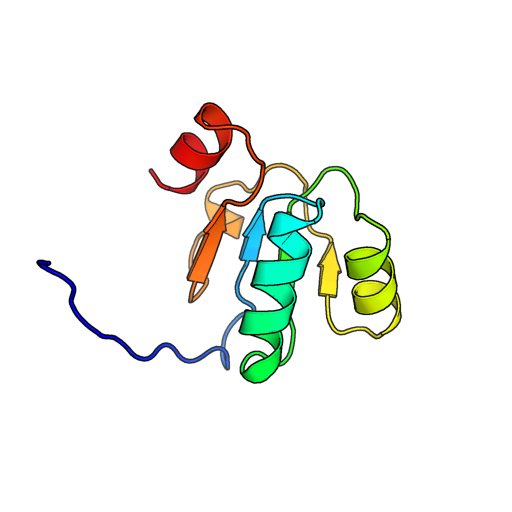 3.388 1.00 72.81 85 GLU A CA 1
ATOM 621 C C . GLU A 1 85 ? 12.515 2.199 1.983 1.00 72.81 85 GLU A C 1
ATOM 623 O O . GLU A 1 85 ? 12.375 1.085 1.463 1.00 72.81 85 GLU A O 1
ATOM 628 N N . ASP A 1 86 ? 12.232 3.321 1.316 1.00 73.88 86 ASP A N 1
ATOM 629 C CA . ASP A 1 86 ? 11.738 3.345 -0.064 1.00 73.88 86 ASP A CA 1
ATOM 630 C C . ASP A 1 86 ? 12.769 2.737 -1.040 1.00 73.88 86 ASP A C 1
ATOM 632 O O . ASP A 1 86 ? 12.416 1.977 -1.956 1.00 73.88 86 ASP A O 1
ATOM 636 N N . THR A 1 87 ? 14.064 2.991 -0.816 1.00 73.19 87 THR A N 1
ATOM 637 C CA . THR A 1 87 ? 15.156 2.372 -1.588 1.00 73.19 87 THR A CA 1
ATOM 638 C C . THR A 1 87 ? 15.223 0.863 -1.346 1.00 73.19 87 THR A C 1
ATOM 640 O O . THR A 1 87 ? 15.338 0.090 -2.297 1.00 73.19 87 THR A O 1
ATOM 643 N N . ARG A 1 88 ? 15.093 0.411 -0.093 1.00 80.75 88 ARG A N 1
ATOM 644 C CA . ARG A 1 88 ? 15.124 -1.019 0.258 1.00 80.75 88 ARG A CA 1
ATOM 645 C C . ARG A 1 88 ? 13.985 -1.812 -0.389 1.00 80.75 88 ARG A C 1
ATOM 647 O O . ARG A 1 88 ? 14.183 -2.968 -0.752 1.00 80.75 88 ARG A O 1
ATOM 654 N N . VAL A 1 89 ? 12.797 -1.219 -0.506 1.00 75.00 89 VAL A N 1
ATOM 655 C CA . VAL A 1 89 ? 11.615 -1.868 -1.105 1.00 75.00 89 VAL A CA 1
ATOM 656 C C . VAL A 1 89 ? 11.686 -1.909 -2.636 1.00 75.00 89 VAL A C 1
ATOM 658 O O . VAL A 1 89 ? 11.100 -2.805 -3.245 1.00 75.00 89 VAL A O 1
ATOM 661 N N . SER A 1 90 ? 12.373 -0.947 -3.261 1.00 77.62 90 SER A N 1
ATOM 662 C CA . SER A 1 90 ? 12.455 -0.817 -4.724 1.00 77.62 90 SER A CA 1
ATOM 663 C C . SER A 1 90 ? 13.671 -1.494 -5.375 1.00 77.62 90 SER A C 1
ATOM 665 O O . SER A 1 90 ? 13.672 -1.638 -6.601 1.00 77.62 90 SER A O 1
ATOM 667 N N . ALA A 1 91 ? 14.669 -1.907 -4.585 1.00 63.88 91 ALA A N 1
ATOM 668 C CA . ALA A 1 91 ? 15.853 -2.653 -5.029 1.00 63.88 91 ALA A CA 1
ATOM 669 C C . ALA A 1 91 ? 15.553 -4.129 -5.355 1.00 63.88 91 ALA A C 1
ATOM 671 O O . ALA A 1 91 ? 16.114 -4.621 -6.363 1.00 63.88 91 ALA A O 1
#

Foldseek 3Di:
DPDDDDDFAQPPDAEEEQAQDPQSLVVQVVSVVHHQAHEYQAPDHDPNQVVCVVVVRYHYDHNQDDPVNLPPGRYYHYDHPDPVSRVVSVD

Organism: NCBI:txid412755